Protein AF-A0A804MF71-F1 (afdb_monomer_lite)

Foldseek 3Di:
DDPPPPPDPDPQFWWWQWPVPRDIDHLVCLLVVQVPPPDVDQTWTDTPQWIDRSPVRDTDDDPVSVVVVVVVVVVVPPDPPPPPPDDPPPPPDDDDD

Structure (mmCIF, N/CA/C/O backbone):
data_AF-A0A804MF71-F1
#
_entry.id   AF-A0A804MF71-F1
#
loop_
_atom_site.group_PDB
_atom_site.id
_atom_site.type_symbol
_atom_site.label_atom_id
_atom_site.label_alt_id
_atom_site.label_comp_id
_atom_site.label_asym_id
_atom_site.label_entity_id
_atom_site.label_seq_id
_atom_site.pdbx_PDB_ins_code
_atom_site.Cartn_x
_atom_site.Cartn_y
_atom_site.Cartn_z
_atom_site.occupancy
_atom_site.B_iso_or_equiv
_atom_site.auth_seq_id
_atom_site.auth_comp_id
_atom_site.auth_asym_id
_atom_site.auth_atom_id
_atom_site.pdbx_PDB_model_num
ATOM 1 N N . LEU A 1 1 ? -12.502 -10.288 -23.539 1.00 37.72 1 LEU A N 1
ATOM 2 C CA . LEU A 1 1 ? -13.374 -9.336 -22.818 1.00 37.72 1 LEU A CA 1
ATOM 3 C C . LEU A 1 1 ? -12.500 -8.229 -22.233 1.00 37.72 1 LEU A C 1
ATOM 5 O O . LEU A 1 1 ? -11.911 -8.424 -21.181 1.00 37.72 1 LEU A O 1
ATOM 9 N N . LEU A 1 2 ? -12.339 -7.116 -22.953 1.00 40.84 2 LEU A N 1
ATOM 10 C CA . LEU A 1 2 ? -11.606 -5.944 -22.465 1.00 40.84 2 LEU A CA 1
ATOM 11 C C . LEU A 1 2 ? -12.519 -5.163 -21.515 1.00 40.84 2 LEU A C 1
ATOM 13 O O . LEU A 1 2 ? -13.458 -4.502 -21.955 1.00 40.84 2 LEU A O 1
ATOM 17 N N . ALA A 1 3 ? -12.274 -5.282 -20.212 1.00 48.31 3 ALA A N 1
ATOM 18 C CA . ALA A 1 3 ? -12.948 -4.472 -19.212 1.00 48.31 3 ALA A CA 1
ATOM 19 C C . ALA A 1 3 ? -12.505 -3.011 -19.379 1.00 48.31 3 ALA A C 1
ATOM 21 O O . ALA A 1 3 ? -11.400 -2.635 -18.992 1.00 48.31 3 ALA A O 1
ATOM 22 N N . LEU A 1 4 ? -13.376 -2.194 -19.978 1.00 41.47 4 LEU A N 1
ATOM 23 C CA . LEU A 1 4 ? -13.297 -0.736 -19.945 1.00 41.47 4 LEU A CA 1
ATOM 24 C C . LEU A 1 4 ? -13.260 -0.285 -18.475 1.00 41.47 4 LEU A C 1
ATOM 26 O O . LEU A 1 4 ? -14.304 -0.109 -17.841 1.00 41.47 4 LEU A O 1
ATOM 30 N N . ARG A 1 5 ? -12.066 -0.069 -17.916 1.00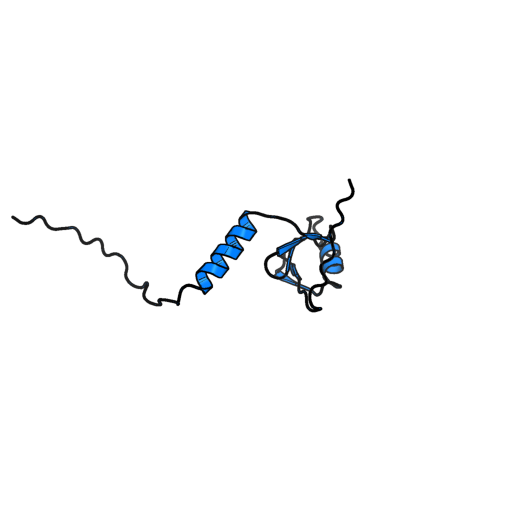 53.22 5 ARG A N 1
ATOM 31 C CA . ARG A 1 5 ? -11.926 0.684 -16.668 1.00 53.22 5 ARG A CA 1
ATOM 32 C C . ARG A 1 5 ? -12.195 2.148 -16.992 1.00 53.22 5 ARG A C 1
ATOM 34 O O . ARG A 1 5 ? -11.330 2.876 -17.474 1.00 53.22 5 ARG A O 1
ATOM 41 N N . ARG A 1 6 ? -13.458 2.542 -16.808 1.00 50.19 6 ARG A N 1
ATOM 42 C CA . ARG A 1 6 ? -13.925 3.929 -16.867 1.00 50.19 6 ARG A CA 1
ATOM 43 C C . ARG A 1 6 ? -12.985 4.789 -16.021 1.00 50.19 6 ARG A C 1
ATOM 45 O O . ARG A 1 6 ? -12.981 4.674 -14.800 1.00 50.19 6 ARG A O 1
ATOM 52 N N . ARG A 1 7 ? -12.204 5.658 -16.667 1.00 55.66 7 ARG A N 1
ATOM 53 C CA . ARG A 1 7 ? -11.504 6.750 -15.986 1.00 55.66 7 ARG A CA 1
ATOM 54 C C . ARG A 1 7 ? -12.570 7.695 -15.442 1.00 55.66 7 ARG A C 1
ATOM 56 O O . ARG A 1 7 ? -13.145 8.471 -16.199 1.00 55.66 7 ARG A O 1
ATOM 63 N N . VAL A 1 8 ? -12.875 7.591 -14.153 1.00 56.78 8 VAL A N 1
ATOM 64 C CA . VAL A 1 8 ? -13.664 8.605 -13.448 1.00 56.78 8 VAL A CA 1
ATOM 65 C C . VAL A 1 8 ? -12.810 9.881 -13.401 1.00 56.78 8 VAL A C 1
ATOM 67 O O . VAL A 1 8 ? -11.692 9.825 -12.876 1.00 56.78 8 VAL A O 1
ATOM 70 N N . PRO A 1 9 ? -13.266 11.020 -13.955 1.00 51.78 9 PRO A N 1
ATOM 71 C CA . PRO A 1 9 ? -12.575 12.292 -13.791 1.00 51.78 9 PRO A CA 1
ATOM 72 C C . PRO A 1 9 ? -12.727 12.719 -12.328 1.00 51.78 9 PRO A C 1
ATOM 74 O O . PRO A 1 9 ? -13.798 13.141 -11.904 1.00 51.78 9 PRO A O 1
ATOM 77 N N . VAL A 1 10 ? -11.670 12.548 -11.539 1.00 55.56 10 VAL A N 1
ATOM 78 C CA . VAL A 1 10 ? -11.602 13.000 -10.141 1.00 55.56 10 VAL A CA 1
ATOM 79 C C . VAL A 1 10 ? -10.917 14.372 -10.114 1.00 55.56 10 VAL A C 1
ATOM 81 O O . VAL A 1 10 ? -9.991 14.577 -10.906 1.00 55.56 10 VAL A O 1
ATOM 84 N N . PRO A 1 11 ? -11.365 15.318 -9.262 1.00 55.88 11 PRO A N 1
ATOM 85 C CA . PRO A 1 11 ? -10.807 16.669 -9.152 1.00 55.88 11 PRO A CA 1
ATOM 86 C C . PRO A 1 11 ? -9.273 16.679 -9.043 1.00 55.88 11 PRO A C 1
ATOM 88 O O . PRO A 1 11 ? -8.658 15.790 -8.459 1.00 55.88 11 PRO A O 1
ATOM 91 N N . THR A 1 12 ? -8.662 17.696 -9.649 1.00 62.22 12 THR A N 1
ATOM 92 C CA . THR A 1 12 ? -7.276 17.780 -10.154 1.00 62.22 12 THR A CA 1
ATOM 93 C C . THR A 1 12 ? -6.152 17.840 -9.104 1.00 62.22 12 THR A C 1
ATOM 95 O O . THR A 1 12 ? -5.108 18.440 -9.355 1.00 62.22 12 THR A O 1
ATOM 98 N N . SER A 1 13 ? -6.321 17.234 -7.929 1.00 70.56 13 SER A N 1
ATOM 99 C CA . SER A 1 13 ? -5.333 17.289 -6.838 1.00 70.56 13 SER A CA 1
ATOM 100 C C . SER A 1 13 ? -5.138 15.941 -6.148 1.00 70.56 13 SER A C 1
ATOM 102 O O . SER A 1 13 ? -5.099 15.864 -4.926 1.00 70.56 13 SER A O 1
ATOM 104 N N . ARG A 1 14 ? -5.003 14.867 -6.931 1.00 77.56 14 ARG A N 1
ATOM 105 C CA . ARG A 1 14 ? -4.588 13.563 -6.398 1.00 77.56 14 ARG A CA 1
ATOM 106 C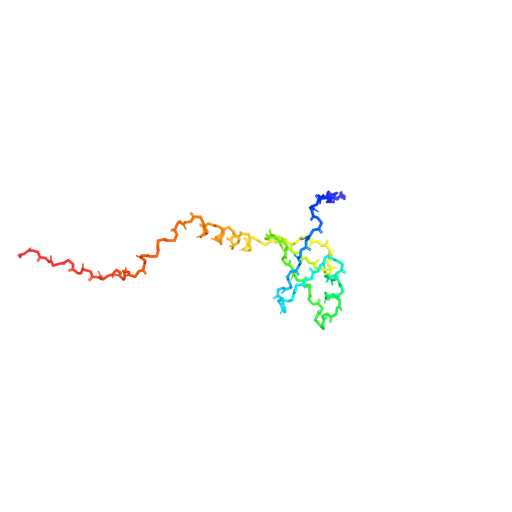 C . ARG A 1 14 ? -3.150 13.647 -5.887 1.00 77.56 14 ARG A C 1
ATOM 108 O O . ARG A 1 14 ? -2.276 14.156 -6.593 1.00 77.56 14 ARG A O 1
ATOM 115 N N . ILE A 1 15 ? -2.911 13.133 -4.689 1.00 82.69 15 ILE A N 1
ATOM 116 C CA . ILE A 1 15 ? -1.575 12.948 -4.123 1.00 82.69 15 ILE A CA 1
ATOM 117 C C . ILE A 1 15 ? -1.373 11.468 -3.832 1.00 82.69 15 ILE A C 1
ATOM 119 O O . ILE A 1 15 ? -2.284 10.787 -3.376 1.00 82.69 15 ILE A O 1
ATOM 123 N N . TYR A 1 16 ? -0.171 10.983 -4.101 1.00 84.62 16 TYR A N 1
ATOM 124 C CA . TYR A 1 16 ? 0.217 9.595 -3.908 1.00 84.62 16 TYR A CA 1
ATOM 125 C C . TYR A 1 16 ? 1.268 9.531 -2.812 1.00 84.62 16 TYR A C 1
ATOM 127 O O . TYR A 1 16 ? 2.322 10.148 -2.951 1.00 84.62 16 TYR A O 1
ATOM 135 N N . ALA A 1 17 ? 1.009 8.781 -1.745 1.00 87.56 17 ALA A N 1
ATOM 136 C CA . ALA A 1 17 ? 1.997 8.522 -0.698 1.00 87.56 17 ALA A CA 1
ATOM 137 C C . ALA A 1 17 ? 2.609 7.133 -0.886 1.00 87.56 17 ALA A C 1
ATOM 139 O O . ALA A 1 17 ? 1.882 6.143 -0.864 1.00 87.56 17 ALA A O 1
ATOM 140 N N . CYS A 1 18 ? 3.927 7.040 -1.061 1.00 87.25 18 CYS A N 1
ATOM 141 C CA . CYS A 1 18 ? 4.605 5.755 -1.201 1.00 87.25 18 CYS A CA 1
ATOM 142 C C . CYS A 1 18 ? 4.629 4.993 0.129 1.00 87.25 18 CYS A C 1
ATOM 144 O O . CYS A 1 18 ? 5.164 5.488 1.120 1.00 87.25 18 CYS A O 1
ATOM 146 N N . LEU A 1 19 ? 4.153 3.747 0.137 1.00 85.12 19 LEU A N 1
ATOM 147 C CA . LEU A 1 19 ? 4.171 2.910 1.341 1.00 85.12 19 LEU A CA 1
ATOM 148 C C . LEU A 1 19 ? 5.575 2.422 1.741 1.00 85.12 19 LEU A C 1
ATOM 150 O O . LEU A 1 19 ? 5.780 2.029 2.884 1.00 85.12 19 LEU A O 1
ATOM 154 N N . SER A 1 20 ? 6.555 2.462 0.833 1.00 85.06 20 SER A N 1
ATOM 155 C CA . SER A 1 20 ? 7.926 2.007 1.109 1.00 85.06 20 SER A CA 1
ATOM 156 C C . SER A 1 20 ? 8.815 3.080 1.744 1.00 85.06 20 SER A C 1
ATOM 158 O O . SER A 1 20 ? 9.688 2.747 2.539 1.00 85.06 20 SER A O 1
ATOM 160 N N . CYS A 1 21 ? 8.634 4.353 1.375 1.00 88.38 21 CYS A N 1
ATOM 161 C CA . CYS A 1 21 ? 9.510 5.456 1.800 1.00 88.38 21 CYS A CA 1
ATOM 162 C C . CYS A 1 21 ? 8.765 6.689 2.329 1.00 88.38 21 CYS A C 1
ATOM 164 O O . CYS A 1 21 ? 9.408 7.699 2.588 1.00 88.38 21 CYS A O 1
ATOM 166 N N . THR A 1 22 ? 7.433 6.621 2.427 1.00 86.38 22 THR A N 1
ATOM 167 C CA . THR A 1 22 ? 6.517 7.680 2.899 1.00 86.38 22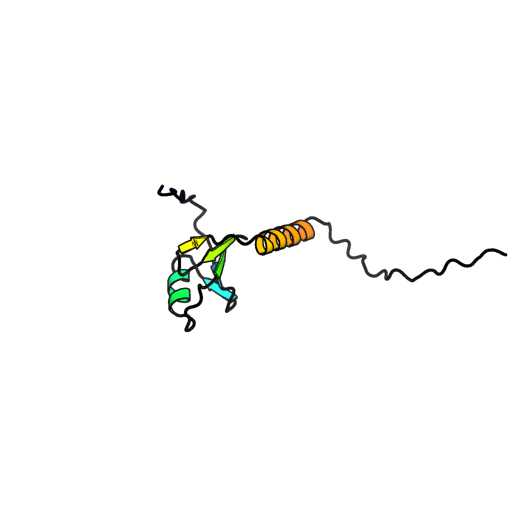 THR A CA 1
ATOM 168 C C . THR A 1 22 ? 6.539 9.002 2.128 1.00 86.38 22 THR A C 1
ATOM 170 O O . THR A 1 22 ? 5.833 9.941 2.495 1.00 86.38 22 THR A O 1
ATOM 173 N N . ALA A 1 23 ? 7.280 9.086 1.022 1.00 88.69 23 ALA A N 1
ATOM 174 C CA . ALA A 1 23 ? 7.312 10.276 0.186 1.00 88.69 23 ALA A CA 1
ATOM 175 C C . ALA A 1 23 ? 5.979 10.497 -0.556 1.00 88.69 23 ALA A C 1
ATOM 177 O O . ALA A 1 23 ? 5.297 9.542 -0.940 1.00 88.69 23 ALA A O 1
ATOM 178 N N . VAL A 1 24 ? 5.620 11.769 -0.752 1.00 88.56 24 VAL A N 1
ATOM 179 C CA . VAL A 1 24 ? 4.357 12.201 -1.366 1.00 88.56 24 VAL A CA 1
ATOM 180 C C . VAL A 1 24 ? 4.622 12.813 -2.739 1.00 88.56 24 VAL A C 1
ATOM 182 O O . VAL A 1 24 ? 5.491 13.671 -2.884 1.00 88.56 24 VAL A O 1
ATOM 185 N N . PHE A 1 25 ? 3.850 12.399 -3.743 1.00 86.19 25 PHE A N 1
ATOM 186 C CA . PHE A 1 25 ? 4.033 12.783 -5.142 1.00 86.19 25 PHE A CA 1
ATOM 187 C C . PHE A 1 25 ? 2.716 13.181 -5.800 1.00 86.19 25 PHE A C 1
ATOM 189 O O . PHE A 1 25 ? 1.646 12.690 -5.448 1.00 86.19 25 PHE A O 1
ATOM 196 N N . SER A 1 26 ? 2.801 14.038 -6.815 1.00 86.19 26 SER A N 1
ATOM 197 C CA . SER A 1 26 ? 1.691 14.264 -7.740 1.00 86.19 26 SER A CA 1
ATOM 198 C C . SER A 1 26 ? 1.556 13.088 -8.725 1.00 86.19 26 SER A C 1
ATOM 200 O O . SER A 1 26 ? 2.494 12.296 -8.871 1.00 86.19 26 SER A O 1
ATOM 202 N N . PRO A 1 27 ? 0.450 12.997 -9.487 1.00 81.88 27 PRO A N 1
ATOM 203 C CA . PRO A 1 27 ? 0.242 11.912 -10.447 1.00 81.88 27 PRO A CA 1
ATOM 204 C C . PRO A 1 27 ? 1.344 11.832 -11.508 1.00 81.88 27 PRO A C 1
ATOM 206 O O . PRO A 1 27 ? 1.734 10.746 -11.922 1.00 81.88 27 PRO A O 1
ATOM 209 N N . SER A 1 28 ? 1.891 12.982 -11.912 1.00 83.62 28 SER A N 1
ATOM 210 C CA . SER A 1 28 ? 2.996 13.068 -12.871 1.00 83.62 28 SER A CA 1
ATOM 211 C C . SER A 1 28 ? 4.337 12.572 -12.321 1.00 83.62 28 SER A C 1
ATOM 213 O O . SER A 1 28 ? 5.153 12.076 -13.089 1.00 83.62 28 SER A O 1
ATOM 215 N N . HIS A 1 29 ? 4.575 12.689 -11.011 1.00 86.81 29 HIS A N 1
ATOM 216 C CA . HIS A 1 29 ? 5.840 12.288 -10.385 1.00 86.81 29 HIS A CA 1
ATOM 217 C C . HIS A 1 29 ? 5.809 10.858 -9.830 1.00 86.81 29 HIS A C 1
ATOM 219 O O . HIS A 1 29 ? 6.868 10.258 -9.653 1.00 86.81 29 HIS A O 1
ATOM 225 N N . ALA A 1 30 ? 4.621 10.292 -9.594 1.00 82.81 30 ALA A N 1
ATOM 226 C CA . ALA A 1 30 ? 4.463 8.953 -9.031 1.00 82.81 30 ALA A CA 1
ATOM 227 C C . ALA A 1 30 ? 5.148 7.862 -9.880 1.00 82.81 30 ALA A C 1
ATOM 229 O O . ALA A 1 30 ? 5.869 7.027 -9.339 1.00 82.81 30 ALA A O 1
ATOM 230 N N . ALA A 1 31 ? 4.994 7.904 -11.210 1.00 81.44 31 ALA A N 1
ATOM 231 C CA . ALA A 1 31 ? 5.622 6.934 -12.116 1.00 81.44 31 ALA A CA 1
ATOM 232 C C . ALA A 1 31 ? 7.159 7.035 -12.116 1.00 81.44 31 ALA A C 1
ATOM 234 O O . ALA A 1 31 ? 7.862 6.020 -12.098 1.00 81.44 31 ALA A O 1
ATOM 235 N N . THR A 1 32 ? 7.691 8.260 -12.084 1.00 86.19 32 THR A N 1
ATOM 236 C CA . THR A 1 32 ? 9.136 8.510 -11.997 1.00 86.19 32 THR A CA 1
ATOM 237 C C . THR A 1 32 ? 9.702 7.991 -10.681 1.00 86.19 32 THR A C 1
ATOM 239 O O . THR A 1 32 ? 10.745 7.345 -10.675 1.00 86.19 32 THR A O 1
ATOM 242 N N . HIS A 1 33 ? 9.000 8.221 -9.570 1.00 86.31 33 HIS A N 1
ATOM 243 C CA . HIS A 1 33 ? 9.412 7.722 -8.263 1.00 86.31 33 HIS A CA 1
ATOM 244 C C . HIS A 1 33 ? 9.413 6.187 -8.195 1.00 86.31 33 HIS A C 1
ATOM 246 O O . HIS A 1 33 ? 10.369 5.600 -7.689 1.00 86.31 33 HIS A O 1
ATOM 252 N N . ALA A 1 34 ? 8.395 5.536 -8.766 1.00 80.56 34 ALA A N 1
ATOM 253 C CA . ALA A 1 34 ? 8.344 4.079 -8.855 1.00 80.56 34 ALA A CA 1
ATOM 254 C C . ALA A 1 34 ? 9.509 3.514 -9.676 1.00 80.56 34 ALA A C 1
ATOM 256 O O . ALA A 1 34 ? 10.134 2.542 -9.267 1.00 80.56 34 ALA A O 1
ATOM 257 N N . SER A 1 35 ? 9.846 4.174 -10.786 1.00 82.88 35 SER A N 1
ATOM 258 C CA . SER A 1 35 ? 10.948 3.767 -11.668 1.00 82.88 35 SER A CA 1
ATOM 259 C C . SER A 1 35 ? 12.334 4.019 -11.062 1.00 82.88 35 SER A C 1
ATOM 261 O O . SER A 1 35 ? 13.285 3.317 -11.389 1.00 82.88 35 SER A O 1
ATOM 263 N N . ALA A 1 36 ? 12.466 5.026 -10.193 1.00 83.38 36 ALA A N 1
ATOM 264 C CA . ALA A 1 36 ? 13.720 5.368 -9.522 1.00 83.38 36 ALA A CA 1
ATOM 265 C C . ALA A 1 36 ? 14.012 4.487 -8.297 1.00 83.38 36 ALA A C 1
ATOM 267 O O . ALA A 1 36 ? 15.127 4.511 -7.771 1.00 83.38 36 ALA A O 1
ATOM 268 N N . SER A 1 37 ? 13.025 3.729 -7.812 1.00 72.12 37 SER A N 1
ATOM 269 C CA . SER A 1 37 ? 13.238 2.829 -6.688 1.00 72.12 37 SER A CA 1
ATOM 270 C C . SER A 1 37 ? 14.166 1.691 -7.108 1.00 72.12 37 SER A C 1
ATOM 272 O O . SER A 1 37 ? 13.891 0.961 -8.053 1.00 72.12 37 SER A O 1
ATOM 274 N N . ALA A 1 38 ? 15.267 1.510 -6.377 1.00 63.16 38 ALA A N 1
ATOM 275 C CA . ALA A 1 38 ? 16.253 0.460 -6.648 1.00 63.16 38 ALA A CA 1
ATOM 276 C C . ALA A 1 38 ? 15.703 -0.970 -6.464 1.00 63.16 38 ALA A C 1
ATOM 278 O O . ALA A 1 38 ? 16.407 -1.945 -6.726 1.00 63.16 38 ALA A O 1
ATOM 279 N N . ARG A 1 39 ? 14.462 -1.108 -5.984 1.00 64.62 39 ARG A N 1
ATOM 280 C CA . ARG A 1 39 ? 13.783 -2.387 -5.811 1.00 64.62 39 ARG A CA 1
ATOM 281 C C . ARG A 1 39 ? 12.761 -2.565 -6.933 1.00 64.62 39 ARG A C 1
ATOM 283 O O . ARG A 1 39 ? 11.910 -1.695 -7.084 1.00 64.62 39 ARG A O 1
ATOM 290 N N . PRO A 1 40 ? 12.767 -3.700 -7.652 1.00 62.00 40 PRO A N 1
ATOM 291 C CA . PRO A 1 40 ? 11.778 -4.012 -8.689 1.00 62.00 40 PRO A CA 1
ATOM 292 C C . PRO A 1 40 ? 10.371 -4.301 -8.127 1.00 62.00 40 PRO A C 1
ATOM 294 O O . PRO A 1 40 ? 9.507 -4.796 -8.845 1.00 62.00 40 PRO A O 1
ATOM 297 N N . ASP A 1 41 ? 10.137 -4.021 -6.845 1.00 66.19 41 ASP A N 1
ATOM 298 C CA . ASP A 1 41 ? 8.867 -4.282 -6.190 1.00 66.19 41 ASP A CA 1
ATOM 299 C C . ASP A 1 41 ? 7.844 -3.227 -6.626 1.00 66.19 41 ASP A C 1
ATOM 301 O O . ASP A 1 41 ? 8.122 -2.025 -6.634 1.00 66.19 41 ASP A O 1
ATOM 305 N N . HIS A 1 42 ? 6.644 -3.684 -6.987 1.00 66.75 42 HIS A N 1
ATOM 306 C CA . HIS A 1 42 ? 5.519 -2.834 -7.360 1.00 66.75 42 HIS A CA 1
ATOM 307 C C . HIS A 1 42 ? 5.251 -1.798 -6.267 1.00 66.75 42 HIS A C 1
ATOM 309 O O . HIS A 1 42 ? 4.682 -2.109 -5.221 1.00 66.75 42 HIS A O 1
ATOM 315 N N . GLN A 1 43 ? 5.663 -0.554 -6.506 1.00 70.19 43 GLN A N 1
ATOM 316 C CA . GLN A 1 43 ? 5.517 0.491 -5.511 1.00 70.19 43 GLN A CA 1
ATOM 317 C C . GLN A 1 43 ? 4.040 0.844 -5.343 1.00 70.19 43 GLN A C 1
ATOM 319 O O . GLN A 1 43 ? 3.403 1.383 -6.254 1.00 70.19 43 GLN A O 1
ATOM 324 N N . ILE A 1 44 ? 3.509 0.513 -4.169 1.00 73.31 44 ILE A N 1
ATOM 325 C CA . ILE A 1 44 ? 2.136 0.817 -3.794 1.00 73.31 44 ILE A CA 1
ATOM 326 C C . ILE A 1 44 ? 2.087 2.223 -3.203 1.00 73.31 44 ILE A C 1
ATOM 328 O O . ILE A 1 44 ? 2.866 2.569 -2.307 1.00 73.31 44 ILE A O 1
ATOM 332 N N . ALA A 1 45 ? 1.172 3.029 -3.724 1.00 76.88 45 ALA A N 1
ATOM 333 C CA . ALA A 1 45 ? 0.861 4.347 -3.220 1.00 76.88 45 ALA A CA 1
ATOM 334 C C . ALA A 1 45 ? -0.602 4.444 -2.787 1.00 76.88 45 ALA A C 1
ATOM 336 O O . ALA A 1 45 ? -1.453 3.742 -3.326 1.00 76.88 45 ALA A O 1
ATOM 337 N N . VAL A 1 46 ? -0.884 5.322 -1.828 1.00 74.62 46 VAL A N 1
ATOM 338 C CA . VAL A 1 46 ? -2.250 5.586 -1.353 1.00 74.62 46 VAL A CA 1
ATOM 339 C C . VAL A 1 46 ? -2.779 6.874 -1.977 1.00 74.62 46 VAL A C 1
ATOM 341 O O . VAL A 1 46 ? -2.086 7.891 -1.922 1.00 74.62 46 VAL A O 1
ATOM 344 N N . ASP A 1 47 ? -4.004 6.830 -2.503 1.00 76.69 47 ASP A N 1
ATOM 345 C CA . ASP A 1 47 ? -4.796 7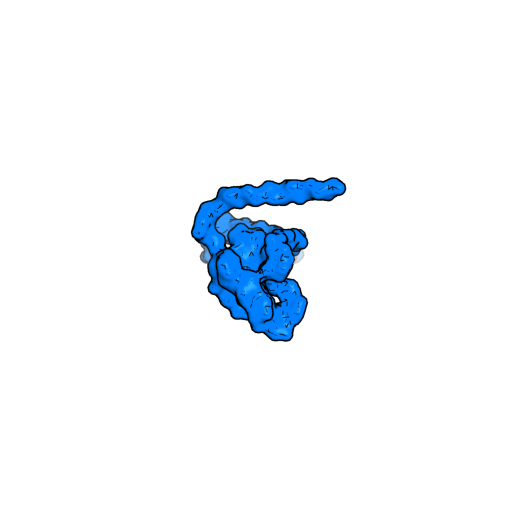.987 -2.942 1.00 76.69 47 ASP A CA 1
ATOM 346 C C . ASP A 1 47 ? -6.172 7.933 -2.265 1.00 76.69 47 ASP A C 1
ATOM 348 O O . ASP A 1 47 ? -6.940 7.013 -2.513 1.00 76.69 47 ASP A O 1
ATOM 352 N N . HIS A 1 48 ? -6.474 8.879 -1.369 1.00 71.38 48 HIS A N 1
ATOM 353 C CA . HIS A 1 48 ? -7.803 9.037 -0.749 1.00 71.38 48 HIS A CA 1
ATOM 354 C C . HIS A 1 48 ? -8.416 7.739 -0.175 1.00 71.38 48 HIS A C 1
ATOM 356 O O . HIS A 1 48 ? -9.626 7.539 -0.247 1.00 71.38 48 HIS A O 1
ATOM 362 N N . ALA A 1 49 ? -7.587 6.889 0.439 1.00 80.44 49 ALA A N 1
ATOM 363 C CA . ALA A 1 49 ? -7.974 5.572 0.952 1.00 80.44 49 ALA A CA 1
ATOM 364 C C . ALA A 1 49 ? -8.229 4.493 -0.119 1.00 80.44 49 ALA A C 1
ATOM 366 O O . ALA A 1 49 ? -8.975 3.549 0.112 1.00 80.44 49 ALA A O 1
ATOM 367 N N . GLU A 1 50 ? -7.542 4.587 -1.255 1.00 85.62 50 GLU A N 1
ATOM 368 C CA . GLU A 1 50 ? -7.389 3.522 -2.248 1.00 85.62 50 GLU A CA 1
ATOM 369 C C . GLU A 1 50 ? -5.901 3.198 -2.443 1.00 85.62 50 GLU A C 1
ATOM 371 O O . GLU A 1 50 ? -5.050 4.091 -2.374 1.00 85.62 50 GLU A O 1
ATOM 376 N N . LEU A 1 51 ? -5.575 1.930 -2.715 1.00 88.06 51 LEU A N 1
ATOM 377 C CA . LEU A 1 51 ? -4.221 1.521 -3.090 1.00 88.06 51 LEU A CA 1
ATOM 378 C C . LEU A 1 51 ? -4.026 1.585 -4.604 1.00 88.06 51 LEU A C 1
ATOM 380 O O . LEU A 1 51 ? -4.892 1.202 -5.391 1.00 88.06 51 LEU A O 1
ATOM 384 N N . PHE A 1 52 ? -2.840 2.009 -5.019 1.00 86.25 52 PHE A N 1
ATOM 385 C CA . PHE A 1 52 ? -2.463 2.154 -6.416 1.00 86.25 52 PHE A CA 1
ATOM 386 C C . PHE A 1 52 ? -1.065 1.603 -6.660 1.00 86.25 52 PHE A C 1
ATOM 388 O O . PHE A 1 52 ? -0.118 1.962 -5.964 1.00 86.25 52 PHE A O 1
ATOM 395 N N . CYS A 1 53 ? -0.905 0.770 -7.683 1.00 84.69 53 CYS A N 1
ATOM 396 C CA . CYS A 1 53 ? 0.407 0.343 -8.132 1.00 84.69 53 CYS A CA 1
ATOM 397 C C . CYS A 1 53 ? 0.948 1.344 -9.152 1.00 84.69 53 CYS A C 1
ATOM 399 O O . CYS A 1 53 ? 0.499 1.379 -10.299 1.00 84.69 53 CYS A O 1
ATOM 401 N N . ALA A 1 54 ? 1.964 2.114 -8.763 1.00 78.88 54 ALA A N 1
ATOM 402 C CA . ALA A 1 54 ? 2.559 3.122 -9.636 1.00 78.88 54 ALA A CA 1
ATOM 403 C C . ALA A 1 54 ? 3.260 2.525 -10.871 1.00 78.88 54 ALA A C 1
ATOM 405 O O . ALA A 1 54 ? 3.333 3.185 -11.903 1.00 78.88 54 ALA A O 1
ATOM 406 N N . ALA A 1 55 ? 3.721 1.271 -10.791 1.00 77.12 55 ALA A N 1
ATOM 407 C CA . ALA A 1 55 ? 4.315 0.561 -11.923 1.00 77.12 55 ALA A CA 1
ATOM 408 C C . ALA A 1 55 ? 3.266 0.054 -12.931 1.00 77.12 55 ALA A C 1
ATOM 410 O O . ALA A 1 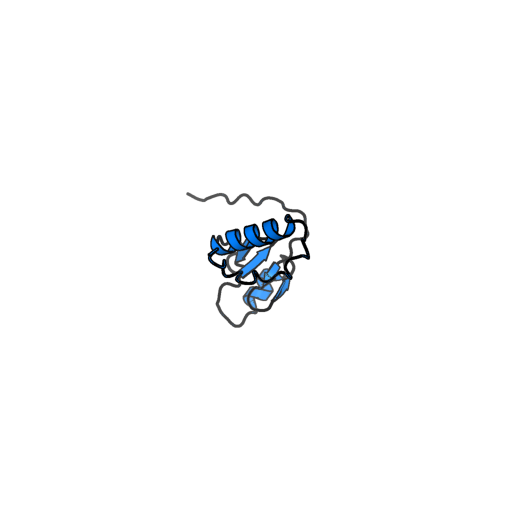55 ? 3.486 0.142 -14.135 1.00 77.12 55 ALA A O 1
ATOM 411 N N . CYS A 1 56 ? 2.122 -0.456 -12.457 1.00 80.75 56 CYS A N 1
ATOM 412 C CA . CYS A 1 56 ? 1.044 -0.936 -13.333 1.00 80.75 56 CYS A CA 1
ATOM 413 C C . CYS A 1 56 ? 0.150 0.201 -13.841 1.00 80.75 56 CYS A C 1
ATOM 415 O O . CYS A 1 56 ? -0.498 0.062 -14.873 1.00 80.75 56 CYS A O 1
ATOM 417 N N . GLY A 1 57 ? 0.099 1.319 -13.115 1.00 78.81 57 GLY A N 1
ATOM 418 C CA . GLY A 1 57 ? -0.844 2.394 -13.394 1.00 78.81 57 GLY A CA 1
ATOM 419 C C . GLY A 1 57 ? -2.284 2.051 -12.996 1.00 78.81 57 GLY A C 1
ATOM 420 O O . GLY A 1 57 ? -3.212 2.693 -13.487 1.00 78.81 57 GLY A O 1
ATOM 421 N N . ASP A 1 58 ? -2.464 1.057 -12.123 1.00 84.19 58 ASP A N 1
ATOM 422 C CA . ASP A 1 58 ? -3.760 0.475 -11.780 1.00 84.19 58 ASP A CA 1
ATOM 423 C C . ASP A 1 58 ? -4.018 0.470 -10.269 1.00 84.19 58 ASP A C 1
ATOM 425 O O . ASP A 1 58 ? -3.104 0.360 -9.448 1.00 84.19 58 ASP A O 1
ATOM 429 N N . GLN A 1 59 ? -5.300 0.553 -9.914 1.00 87.19 59 GLN A N 1
ATOM 430 C CA . GLN A 1 59 ? -5.780 0.378 -8.546 1.00 87.19 59 GLN A CA 1
ATOM 431 C C . GLN A 1 59 ? -5.570 -1.071 -8.091 1.00 87.19 59 GLN A C 1
ATOM 433 O O . GLN A 1 59 ? -5.912 -2.015 -8.810 1.00 87.19 59 GLN A O 1
ATOM 438 N N . VAL A 1 60 ? -5.045 -1.233 -6.881 1.00 88.62 60 VAL A N 1
ATOM 439 C CA . VAL A 1 60 ? -4.867 -2.523 -6.212 1.00 88.62 60 VAL A CA 1
ATOM 440 C C . VAL A 1 60 ? -5.962 -2.658 -5.163 1.00 88.62 60 VAL A C 1
ATOM 442 O O . VAL A 1 60 ? -6.219 -1.728 -4.407 1.00 88.62 60 VAL A O 1
ATOM 445 N N . TYR A 1 61 ? -6.630 -3.805 -5.144 1.00 89.19 61 TYR A N 1
ATOM 446 C CA . TYR A 1 61 ? -7.632 -4.114 -4.132 1.00 89.19 61 TYR A CA 1
ATOM 447 C C . TYR A 1 61 ? -7.000 -4.957 -3.027 1.00 89.19 61 TYR A C 1
ATOM 449 O O . TYR A 1 61 ? -6.358 -5.965 -3.325 1.00 89.19 61 TYR A O 1
ATOM 457 N N . ASP A 1 62 ? -7.210 -4.550 -1.780 1.00 88.81 62 ASP A N 1
ATOM 458 C CA . ASP A 1 62 ? -6.757 -5.258 -0.588 1.00 88.81 62 ASP A CA 1
ATOM 459 C C . ASP A 1 62 ? -7.860 -5.169 0.491 1.00 88.81 62 ASP A C 1
ATOM 461 O O . ASP A 1 62 ? -8.119 -4.078 1.007 1.00 88.81 62 ASP A O 1
ATOM 465 N N . PRO A 1 63 ? -8.530 -6.288 0.835 1.00 90.19 63 PRO A N 1
ATOM 466 C CA . PRO A 1 63 ? -9.579 -6.306 1.854 1.00 90.19 63 PRO A CA 1
ATOM 467 C C . PRO A 1 63 ? -9.119 -5.826 3.234 1.00 90.19 63 PRO A C 1
ATOM 469 O O . PRO A 1 63 ? -9.901 -5.221 3.967 1.00 90.19 63 PRO A O 1
ATOM 472 N N . ASP A 1 64 ? -7.869 -6.103 3.610 1.00 92.00 64 ASP A N 1
ATOM 473 C CA . ASP A 1 64 ? -7.339 -5.716 4.916 1.00 92.00 64 ASP A CA 1
ATOM 474 C C . ASP A 1 64 ? -7.103 -4.206 4.972 1.00 92.00 64 ASP A C 1
ATOM 476 O O . ASP A 1 64 ? -7.349 -3.573 6.004 1.00 92.00 64 ASP A O 1
ATOM 480 N N . PHE A 1 65 ? -6.710 -3.606 3.846 1.00 89.56 65 PHE A N 1
ATOM 481 C CA . PHE A 1 65 ? -6.629 -2.156 3.721 1.00 89.56 65 PHE A CA 1
ATOM 482 C C . PHE A 1 65 ? -8.007 -1.493 3.823 1.00 89.56 65 PHE A C 1
ATOM 484 O O . PHE A 1 65 ? -8.162 -0.551 4.600 1.00 89.56 65 PHE A O 1
ATOM 491 N N . ASP A 1 66 ? -9.022 -2.012 3.129 1.00 89.50 66 ASP A N 1
ATOM 492 C CA . ASP A 1 66 ? -10.394 -1.497 3.236 1.00 89.50 66 ASP A CA 1
ATOM 493 C C . ASP A 1 66 ? -10.923 -1.587 4.674 1.00 89.50 66 ASP A C 1
ATOM 495 O O . ASP A 1 66 ? -11.512 -0.633 5.193 1.00 89.50 66 ASP A O 1
ATOM 499 N N . ASN A 1 67 ? -10.658 -2.707 5.355 1.00 92.00 67 ASN A N 1
ATOM 500 C CA . ASN A 1 67 ? -10.989 -2.881 6.768 1.00 92.00 67 ASN A CA 1
ATOM 501 C C . ASN A 1 67 ? -10.275 -1.838 7.642 1.00 92.00 67 ASN A C 1
ATOM 503 O O . ASN A 1 67 ? -10.895 -1.248 8.529 1.00 92.00 67 ASN A O 1
ATOM 507 N N . ALA A 1 68 ? -8.990 -1.570 7.393 1.00 90.50 68 ALA A N 1
ATOM 508 C CA . ALA A 1 68 ? -8.228 -0.564 8.128 1.00 90.50 68 ALA A CA 1
ATOM 509 C C . ALA A 1 68 ? -8.770 0.858 7.901 1.00 90.50 68 ALA A C 1
ATOM 511 O O . ALA A 1 68 ? -8.916 1.622 8.859 1.00 90.50 68 ALA A O 1
ATOM 512 N N . VAL A 1 69 ? -9.126 1.201 6.660 1.00 88.88 69 VAL A N 1
ATOM 513 C CA . VAL A 1 69 ? -9.770 2.473 6.302 1.00 88.88 69 VAL A CA 1
ATOM 514 C C . VAL A 1 69 ? -11.109 2.614 7.022 1.00 88.88 69 VAL A C 1
ATOM 516 O O . VAL A 1 69 ? -11.362 3.643 7.653 1.00 88.88 69 VAL A O 1
ATOM 519 N N . PHE A 1 70 ? -11.941 1.570 6.992 1.00 89.25 70 PHE A N 1
ATOM 520 C CA . PHE A 1 70 ? -13.223 1.540 7.690 1.00 89.25 70 PHE A CA 1
ATOM 521 C C . PHE A 1 70 ? -13.056 1.739 9.205 1.00 89.25 70 PHE A C 1
ATOM 523 O O . PHE A 1 70 ? -13.731 2.579 9.808 1.00 89.25 70 PHE A O 1
ATOM 530 N N . LEU A 1 71 ? -12.116 1.026 9.834 1.00 90.69 71 LEU A N 1
ATOM 531 C CA . LEU A 1 71 ? -11.828 1.160 11.264 1.00 90.69 71 LEU A CA 1
ATOM 532 C C . LEU A 1 71 ? -11.322 2.565 11.627 1.00 90.69 71 LEU A C 1
ATOM 534 O O . LEU A 1 71 ? -11.781 3.142 12.618 1.00 90.69 71 LEU A O 1
ATOM 538 N N . ALA A 1 72 ? -10.439 3.155 10.820 1.00 88.12 72 ALA A N 1
ATOM 539 C CA . ALA A 1 72 ? -9.937 4.513 11.036 1.00 88.12 72 ALA A CA 1
ATOM 540 C C . ALA A 1 72 ? -11.051 5.573 10.923 1.00 88.12 72 ALA A C 1
ATOM 542 O O . ALA A 1 72 ? -11.147 6.483 11.755 1.00 88.12 72 ALA A O 1
ATOM 543 N N . GLN A 1 73 ? -11.943 5.428 9.939 1.00 88.00 73 GLN A N 1
ATOM 544 C CA . GLN A 1 73 ? -13.099 6.311 9.771 1.00 88.00 73 GLN A CA 1
ATOM 545 C C . GLN A 1 73 ? -14.119 6.143 10.905 1.00 88.00 73 GLN A C 1
ATOM 547 O O . GLN A 1 73 ? -14.593 7.138 11.451 1.00 88.00 73 GLN A O 1
ATOM 552 N N . SER A 1 74 ? -14.414 4.907 11.319 1.00 86.81 74 SER A N 1
ATOM 553 C CA . SER A 1 74 ? -15.345 4.636 12.426 1.00 86.81 74 SER A CA 1
ATOM 554 C C . SER A 1 74 ? -14.840 5.185 13.766 1.00 86.81 74 SER A C 1
ATOM 556 O O . SER A 1 74 ? -15.617 5.751 14.535 1.00 86.81 74 SER A O 1
ATOM 558 N N . SER A 1 75 ? -13.526 5.124 14.003 1.00 80.62 75 SER A N 1
ATOM 559 C CA . SER A 1 75 ? -12.882 5.710 15.186 1.00 80.62 75 SER A CA 1
ATOM 560 C C . SER A 1 75 ? -12.995 7.237 15.221 1.00 80.62 75 SER A C 1
ATOM 562 O O . SER A 1 75 ? -13.025 7.820 16.299 1.00 80.62 75 SER A O 1
ATOM 564 N N . SER A 1 76 ? -13.103 7.883 14.054 1.00 75.50 76 SER A N 1
ATOM 565 C CA . SER A 1 76 ? -13.268 9.339 13.933 1.00 75.50 76 SER A CA 1
ATOM 566 C C . SER A 1 76 ? -14.706 9.812 14.191 1.00 75.50 76 SER A C 1
ATOM 568 O O . SER A 1 76 ? -14.923 10.992 14.455 1.00 75.50 76 SER A O 1
ATOM 570 N N . LEU A 1 77 ? -15.693 8.910 14.106 1.00 67.19 77 LEU A N 1
ATOM 571 C CA . LEU A 1 77 ? -17.117 9.206 14.326 1.00 67.19 77 LEU A CA 1
ATOM 572 C C . LEU A 1 77 ? -17.556 9.006 15.779 1.00 67.19 77 LEU A C 1
ATOM 574 O O . LEU A 1 77 ? -18.602 9.514 16.185 1.00 67.19 77 LEU A O 1
ATOM 578 N N . LEU A 1 78 ? -16.776 8.268 16.566 1.00 66.31 78 LEU A N 1
ATOM 579 C CA . LEU A 1 78 ? -17.004 8.172 17.997 1.00 66.31 78 LEU A CA 1
ATOM 580 C C . LEU A 1 78 ? -16.575 9.507 18.617 1.00 66.31 78 LEU A C 1
ATOM 582 O O . LEU A 1 78 ? -15.414 9.890 18.459 1.00 66.31 78 LEU A O 1
ATOM 586 N N . PRO A 1 79 ? -17.467 10.241 19.312 1.00 57.81 79 PRO A N 1
ATOM 587 C CA . PRO A 1 79 ? -17.031 11.391 20.084 1.00 57.81 79 PRO A CA 1
ATOM 588 C C . PRO A 1 79 ? -15.941 10.892 21.020 1.00 57.81 79 PRO A C 1
ATOM 590 O O . PRO A 1 79 ? -16.168 9.914 21.732 1.00 57.81 79 PRO A O 1
ATOM 593 N N . SER A 1 80 ? -14.764 11.521 20.968 1.00 57.97 80 SER A N 1
ATOM 594 C CA . SER A 1 80 ? -13.638 11.240 21.848 1.00 57.97 80 SER A CA 1
ATOM 595 C C . SER A 1 80 ? -14.111 11.334 23.294 1.00 57.97 80 SER A C 1
ATOM 597 O O . SER A 1 80 ? -14.026 12.381 23.933 1.00 57.97 80 SER A O 1
ATOM 599 N N . THR A 1 81 ? -14.641 10.241 23.836 1.00 53.16 81 THR A N 1
ATOM 600 C CA . THR A 1 81 ? -14.808 10.056 25.264 1.00 53.16 81 THR A CA 1
ATOM 601 C C . THR A 1 81 ? -13.406 9.825 25.784 1.00 53.16 81 THR A C 1
ATOM 603 O O . THR A 1 81 ? -12.962 8.696 25.997 1.00 53.16 81 THR A O 1
ATOM 606 N N . SER A 1 82 ? -12.684 10.933 25.935 1.00 52.8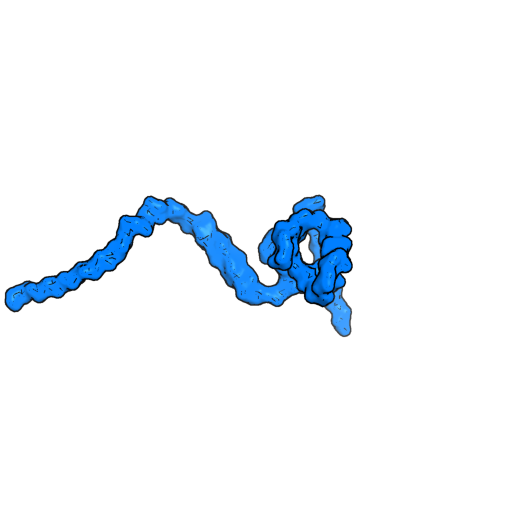8 82 SER A N 1
ATOM 607 C CA . SER A 1 82 ? -11.513 11.088 26.785 1.00 52.88 82 SER A CA 1
ATOM 608 C C . SER A 1 82 ? -11.946 10.837 28.233 1.00 52.88 82 SER A C 1
ATOM 610 O O . SER A 1 82 ? -12.039 11.745 29.050 1.00 52.88 82 SER A O 1
ATOM 612 N N . SER A 1 83 ? -12.308 9.589 28.518 1.00 51.25 83 SER A N 1
ATOM 613 C CA . SER A 1 83 ? -12.695 9.060 29.824 1.00 51.25 83 SER A CA 1
ATOM 614 C C . SER A 1 83 ? -12.456 7.543 29.901 1.00 51.25 83 SER A C 1
ATOM 616 O O . SER A 1 83 ? -13.101 6.841 30.673 1.00 51.25 83 SER A O 1
ATOM 618 N N . ALA A 1 84 ? -11.474 7.024 29.154 1.00 49.81 84 ALA A N 1
ATOM 619 C CA . ALA A 1 84 ? -10.939 5.672 29.333 1.00 49.81 84 ALA A CA 1
ATOM 620 C C . ALA A 1 84 ? -9.617 5.687 30.127 1.00 49.81 84 ALA A C 1
ATOM 622 O O . ALA A 1 84 ? -8.641 5.037 29.773 1.00 49.81 84 ALA A O 1
ATOM 623 N N . SER A 1 85 ? -9.600 6.424 31.240 1.00 48.28 85 SER A N 1
ATOM 624 C CA . SER A 1 85 ? -8.706 6.174 32.376 1.00 48.28 85 SER A CA 1
ATOM 625 C C . SER A 1 85 ? -9.538 5.616 33.533 1.00 48.28 85 SER A C 1
ATOM 627 O O . SER A 1 85 ? -9.642 6.208 34.603 1.00 48.28 85 SER A O 1
ATOM 629 N N . ALA A 1 86 ? -10.202 4.491 33.298 1.00 49.16 86 ALA A N 1
ATOM 630 C CA . ALA A 1 86 ? -10.801 3.687 34.349 1.00 49.16 86 ALA A CA 1
ATOM 631 C C . ALA A 1 86 ? -10.519 2.227 34.010 1.00 49.16 86 ALA A C 1
ATOM 633 O O . ALA A 1 86 ? -11.321 1.529 33.396 1.00 49.16 86 ALA A O 1
ATOM 634 N N . SER A 1 87 ? -9.320 1.788 34.390 1.00 55.88 87 SER A N 1
ATOM 635 C CA . SER A 1 87 ? -9.014 0.384 34.645 1.00 55.88 87 SER A CA 1
ATOM 636 C C . SER A 1 87 ? -10.246 -0.314 35.239 1.00 55.88 87 SER A C 1
ATOM 638 O O . SER A 1 87 ? -10.742 0.169 36.267 1.00 55.88 87 SER A O 1
ATOM 640 N N . PRO A 1 88 ? -10.746 -1.428 34.671 1.00 52.31 88 PRO A N 1
ATOM 641 C CA . PRO A 1 88 ? -11.733 -2.235 35.362 1.00 52.31 88 PRO A CA 1
ATOM 642 C C . PRO A 1 88 ? -11.013 -2.877 36.548 1.00 52.31 88 PRO A C 1
ATOM 644 O O . PRO A 1 88 ? -10.424 -3.952 36.452 1.00 52.31 88 PRO A O 1
ATOM 647 N N . ALA A 1 89 ? -11.002 -2.170 37.679 1.00 56.19 89 ALA A N 1
ATOM 648 C CA . ALA A 1 89 ? -10.602 -2.726 38.951 1.00 56.19 89 ALA A CA 1
ATOM 649 C C . ALA A 1 89 ? -11.493 -3.946 39.188 1.00 56.19 89 ALA A C 1
ATOM 651 O O . ALA A 1 89 ? -12.709 -3.820 39.352 1.00 56.19 89 ALA A O 1
ATOM 652 N N . LEU A 1 90 ? -10.865 -5.120 39.152 1.00 56.84 90 LEU A N 1
ATOM 653 C CA . LEU A 1 90 ? -11.412 -6.419 39.511 1.00 56.84 90 LEU A CA 1
ATOM 654 C C . LEU A 1 90 ? -12.054 -6.335 40.903 1.00 56.84 90 LEU A C 1
ATOM 656 O O . LEU A 1 90 ? -11.430 -6.622 41.925 1.00 56.84 90 LEU A O 1
ATOM 660 N N . ARG A 1 91 ? -13.322 -5.925 40.967 1.00 61.16 91 ARG A N 1
ATOM 661 C CA . ARG A 1 91 ? -14.112 -5.943 42.196 1.00 61.16 91 ARG A CA 1
ATOM 662 C C . ARG A 1 91 ? -14.560 -7.374 42.446 1.00 61.16 91 ARG A C 1
ATOM 664 O O . ARG A 1 91 ? -15.639 -7.801 42.044 1.00 61.16 91 ARG A O 1
ATOM 671 N N . LYS A 1 92 ? -13.682 -8.116 43.118 1.00 61.28 92 LYS A N 1
ATOM 672 C CA . LYS A 1 92 ? -13.961 -9.410 43.739 1.00 61.28 92 LYS A CA 1
ATOM 673 C C . LYS A 1 92 ? -15.205 -9.260 44.623 1.00 61.28 92 LYS A C 1
ATOM 675 O O . LYS A 1 92 ? -15.157 -8.614 45.667 1.00 61.28 92 LYS A O 1
ATOM 680 N N . ARG A 1 93 ? -16.342 -9.796 44.166 1.00 66.50 93 ARG A N 1
ATOM 681 C CA . ARG A 1 93 ? -17.593 -9.827 44.935 1.00 66.50 93 ARG A CA 1
ATOM 682 C C . ARG A 1 93 ? -17.349 -10.634 46.213 1.00 66.50 93 ARG A C 1
ATOM 684 O O . ARG A 1 93 ? -17.043 -11.823 46.149 1.00 66.50 93 ARG A O 1
ATOM 691 N N . ARG A 1 94 ? -17.454 -9.960 47.359 1.00 69.62 94 ARG A N 1
ATOM 692 C CA . ARG A 1 94 ? -17.482 -10.546 48.706 1.00 69.62 94 ARG A CA 1
ATOM 693 C C . ARG A 1 94 ? -18.774 -11.362 48.845 1.00 69.62 94 ARG A C 1
ATOM 695 O O . ARG A 1 94 ? -19.839 -10.836 48.523 1.00 69.62 94 ARG A O 1
ATOM 702 N N . ARG A 1 95 ? -18.693 -12.623 49.290 1.00 70.38 95 ARG A N 1
ATOM 703 C CA . ARG A 1 95 ? -19.874 -13.363 49.772 1.00 70.38 95 ARG A CA 1
ATOM 704 C C . ARG A 1 95 ? -20.430 -12.641 51.004 1.00 70.38 95 ARG A C 1
ATOM 706 O O . ARG A 1 95 ? -19.655 -12.130 51.810 1.00 70.38 95 ARG A O 1
ATOM 713 N N . VAL A 1 96 ? -21.750 -12.544 51.076 1.00 71.56 96 VAL A N 1
ATOM 714 C CA . VAL A 1 96 ? -22.491 -12.094 52.257 1.00 71.56 96 VAL A CA 1
ATOM 715 C C . VAL A 1 96 ? -22.783 -13.345 53.086 1.00 71.56 96 VAL A C 1
ATOM 717 O O . VAL A 1 96 ? -23.308 -14.296 52.511 1.00 71.56 96 VAL A O 1
ATOM 720 N N . ASP A 1 97 ? -22.354 -13.272 54.351 1.00 58.97 97 ASP A N 1
ATOM 721 C CA . ASP A 1 97 ? -22.492 -14.167 55.519 1.00 58.97 97 ASP A CA 1
ATOM 722 C C . ASP A 1 97 ? -22.062 -15.646 55.410 1.00 58.97 97 ASP A C 1
ATOM 724 O O . ASP A 1 97 ? -22.548 -16.396 54.535 1.00 58.97 97 ASP A O 1
#

Radius of gyration: 22.16 Å; chains: 1; bounding box: 39×32×78 Å

Secondary structure (DSSP, 8-state):
-----------S---EEETTT--EE-HHHHHHHHHH-SS-S--EEEETTEEEETTTTEEEP-HHHHHHHHHHHHHHHS---------------PPP-

Sequence (97 aa):
LLALRRRVPVPTSRIYACLSCTAVFSPSHAATHASASARPDHQIAVDHAELFCAACGDQVYDPDFDNAVFLAQSSSLLPSTSSASASPALRKRRRVD

pLDDT: mean 73.33, std 14.72, range [37.72, 92.0]

Organism: Zea mays (NCBI:txid4577)

InterPro domains:
  IPR001607 Zinc finger, UBP-type [PF02148] (13-64)
  IPR013083 Zinc finger, RING/FYVE/PHD-type [G3DSA:3.30.40.10] (7-78)